Protein AF-A0A6J6Y5N0-F1 (afdb_monomer_lite)

pLDDT: mean 85.63, std 14.8, range [42.41, 98.12]

Structure (mmCIF, N/CA/C/O backbone):
data_AF-A0A6J6Y5N0-F1
#
_entry.id   AF-A0A6J6Y5N0-F1
#
loop_
_atom_site.group_PDB
_atom_site.id
_atom_site.type_symbol
_atom_site.label_atom_id
_atom_site.label_alt_id
_atom_site.label_comp_id
_atom_site.label_asym_id
_atom_site.label_entity_id
_atom_site.label_seq_id
_atom_site.pdbx_PDB_ins_code
_atom_site.Cartn_x
_atom_site.Cartn_y
_atom_site.Cartn_z
_atom_site.occupancy
_atom_site.B_iso_or_equiv
_atom_site.auth_seq_id
_atom_site.auth_comp_id
_atom_site.auth_asym_id
_atom_site.auth_atom_id
_atom_site.pdbx_PDB_model_num
ATOM 1 N N . MET A 1 1 ? 5.571 -2.367 -25.248 1.00 42.41 1 MET A N 1
ATOM 2 C CA . MET A 1 1 ? 4.155 -2.452 -24.830 1.00 42.41 1 MET A CA 1
ATOM 3 C C . MET A 1 1 ? 3.288 -2.240 -26.056 1.00 42.41 1 MET A C 1
ATOM 5 O O . MET A 1 1 ? 3.612 -1.380 -26.867 1.00 42.41 1 MET A O 1
ATOM 9 N N . ALA A 1 2 ? 2.311 -3.119 -26.273 1.00 47.12 2 ALA A N 1
ATOM 10 C CA . ALA A 1 2 ? 1.626 -3.265 -27.553 1.00 47.12 2 ALA A CA 1
ATOM 11 C C . ALA A 1 2 ? 0.723 -2.059 -27.858 1.00 47.12 2 ALA A C 1
ATOM 13 O O . ALA A 1 2 ? -0.288 -1.826 -27.203 1.00 47.12 2 ALA A O 1
ATOM 14 N N . ASN A 1 3 ? 1.121 -1.307 -28.882 1.00 52.00 3 ASN A N 1
ATOM 15 C CA . ASN A 1 3 ? 0.359 -0.248 -29.526 1.00 52.00 3 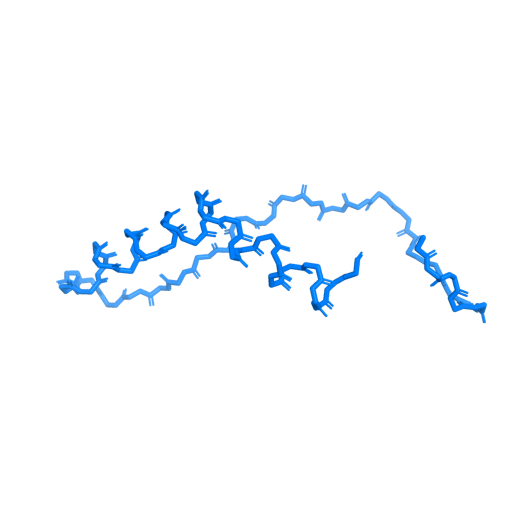ASN A CA 1
ATOM 16 C C . ASN A 1 3 ? -0.906 -0.850 -30.164 1.00 52.00 3 ASN A C 1
ATOM 18 O O . ASN A 1 3 ? -0.824 -1.490 -31.212 1.00 52.00 3 ASN A O 1
ATOM 22 N N . ARG A 1 4 ? -2.078 -0.655 -29.545 1.00 59.06 4 ARG A N 1
ATOM 23 C CA . ARG A 1 4 ? -3.348 -0.734 -30.277 1.00 59.06 4 ARG A CA 1
ATOM 24 C C . ARG A 1 4 ? -3.386 0.476 -31.205 1.00 59.06 4 ARG A C 1
ATOM 26 O O . ARG A 1 4 ? -3.563 1.602 -30.750 1.00 59.06 4 ARG A O 1
ATOM 33 N N . SER A 1 5 ? -3.182 0.233 -32.494 1.00 69.38 5 SER A N 1
ATOM 34 C CA . SER A 1 5 ? -3.176 1.255 -33.537 1.00 69.38 5 SER A CA 1
ATOM 35 C C . SER A 1 5 ? -4.489 2.043 -33.529 1.00 69.38 5 SER A C 1
ATOM 37 O O . SER A 1 5 ? -5.511 1.549 -33.999 1.00 69.38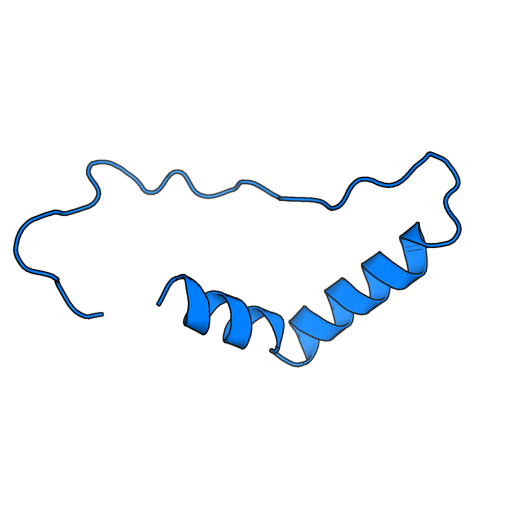 5 SER A O 1
ATOM 39 N N . GLY A 1 6 ? -4.453 3.262 -32.986 1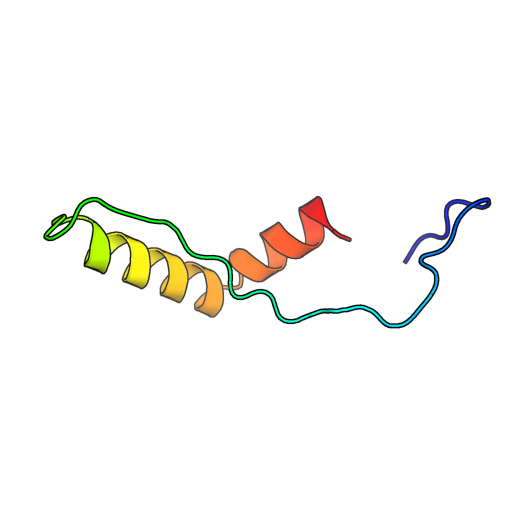.00 74.12 6 GLY A N 1
ATOM 40 C CA . GLY A 1 6 ? -5.538 4.234 -33.130 1.00 74.12 6 GLY A CA 1
ATOM 41 C C . GLY A 1 6 ? -5.547 5.367 -32.106 1.00 74.12 6 GLY A C 1
ATOM 42 O O . GLY A 1 6 ? -5.960 6.469 -32.448 1.00 74.12 6 GLY A O 1
ATOM 43 N N . VAL A 1 7 ? -5.069 5.146 -30.876 1.00 80.94 7 VAL A N 1
ATOM 44 C CA . VAL A 1 7 ? -5.141 6.156 -29.802 1.00 80.94 7 VAL A CA 1
ATOM 45 C C . VAL A 1 7 ? -3.894 6.159 -28.923 1.00 80.94 7 VAL A C 1
ATOM 47 O O . VAL A 1 7 ? -3.257 5.128 -28.720 1.00 80.94 7 VAL A O 1
ATOM 50 N N . LYS A 1 8 ? -3.534 7.342 -28.419 1.00 81.38 8 LYS A N 1
ATOM 51 C CA . LYS A 1 8 ? -2.354 7.577 -27.575 1.00 81.38 8 LYS A CA 1
ATOM 52 C C . LYS A 1 8 ? -2.731 8.538 -26.452 1.00 81.38 8 LYS A C 1
ATOM 54 O O . LYS A 1 8 ? -3.547 9.431 -26.669 1.00 81.38 8 LYS A O 1
ATOM 59 N N . VAL A 1 9 ? -2.122 8.366 -25.280 1.00 82.44 9 VAL A N 1
ATOM 60 C CA . VAL A 1 9 ? -2.218 9.348 -24.191 1.00 82.44 9 VAL A CA 1
ATOM 61 C C . VAL A 1 9 ? -1.613 10.663 -24.686 1.00 82.44 9 VAL A C 1
ATOM 63 O O . VAL A 1 9 ? -0.505 10.668 -25.223 1.00 82.44 9 VAL A O 1
ATOM 66 N N . ALA A 1 10 ? -2.357 11.759 -24.554 1.00 86.25 10 ALA A N 1
ATOM 67 C CA . ALA A 1 10 ? -1.900 13.095 -24.915 1.00 86.25 10 ALA A CA 1
ATOM 68 C C . ALA A 1 10 ? -1.490 13.862 -23.651 1.00 86.25 10 ALA A C 1
ATOM 70 O O . ALA A 1 10 ? -2.228 13.868 -22.669 1.00 86.25 10 ALA A O 1
ATOM 71 N N . GLY A 1 11 ? -0.339 14.535 -23.699 1.00 81.94 11 GLY A N 1
ATOM 72 C CA . GLY A 1 11 ? 0.191 15.309 -22.574 1.00 81.94 11 GLY A CA 1
ATOM 73 C C . GLY A 1 11 ? 1.064 14.497 -21.605 1.00 81.94 11 GLY A C 1
ATOM 74 O O . GLY A 1 11 ? 1.268 13.296 -21.803 1.00 81.94 11 GLY A O 1
ATOM 75 N N . PRO A 1 12 ? 1.645 15.158 -20.586 1.00 79.06 12 PRO A N 1
ATOM 76 C CA . PRO A 1 12 ? 2.449 14.486 -19.574 1.00 79.06 12 PRO A CA 1
ATOM 77 C C . PRO A 1 12 ? 1.587 13.513 -18.765 1.00 79.06 12 PRO A C 1
ATOM 79 O O . PRO A 1 12 ? 0.427 13.795 -18.463 1.00 79.06 12 PRO A O 1
ATOM 82 N N . ILE A 1 13 ? 2.170 12.377 -18.377 1.00 71.44 13 ILE A N 1
ATOM 83 C CA . ILE A 1 13 ? 1.547 11.481 -17.403 1.00 71.44 13 ILE A CA 1
ATOM 84 C C . ILE A 1 13 ? 1.502 12.243 -16.078 1.00 71.44 13 ILE A C 1
ATOM 86 O O . ILE A 1 13 ? 2.535 12.456 -15.444 1.00 71.44 13 ILE A O 1
ATOM 90 N N . ILE A 1 14 ? 0.312 12.678 -15.671 1.00 64.00 14 ILE A N 1
ATOM 91 C CA . ILE A 1 14 ? 0.087 13.274 -14.355 1.00 64.00 14 ILE A CA 1
ATOM 92 C C . ILE A 1 14 ? 0.087 12.115 -13.351 1.00 64.00 14 ILE A C 1
ATOM 94 O O . ILE A 1 14 ? -0.960 11.586 -13.001 1.00 64.00 14 ILE A O 1
ATOM 98 N N . GLN A 1 15 ? 1.261 11.625 -12.960 1.00 66.00 15 GLN A N 1
ATOM 99 C CA . GLN A 1 15 ? 1.374 10.611 -11.912 1.00 66.00 15 GLN A CA 1
ATOM 100 C C . GLN A 1 15 ? 2.022 11.222 -10.685 1.00 66.00 15 GLN A C 1
ATOM 102 O O . GLN A 1 15 ? 3.208 11.513 -10.711 1.00 66.00 15 GLN A O 1
ATOM 107 N N . TYR A 1 16 ? 1.209 11.397 -9.644 1.00 59.19 16 TYR A N 1
ATOM 108 C CA . TYR A 1 16 ? 1.463 10.955 -8.269 1.00 59.19 16 TYR A CA 1
ATOM 109 C C . TYR A 1 16 ? 0.151 11.118 -7.488 1.00 59.19 16 TYR A C 1
ATOM 111 O O . TYR A 1 16 ? -0.038 12.088 -6.760 1.00 59.19 16 TYR A O 1
ATOM 119 N N . GLU A 1 17 ? -0.777 10.174 -7.649 1.00 61.88 17 GLU A N 1
ATOM 120 C CA . GLU A 1 17 ? -1.898 10.051 -6.714 1.00 61.88 17 GLU A CA 1
ATOM 121 C C . GLU A 1 17 ? -1.594 8.904 -5.753 1.00 61.88 17 GLU A C 1
ATOM 123 O O . GLU A 1 17 ? -1.577 7.728 -6.121 1.00 61.88 17 GLU A O 1
ATOM 128 N N . ASN A 1 18 ? -1.282 9.261 -4.507 1.00 77.06 18 ASN A N 1
ATOM 129 C CA . ASN A 1 18 ? -1.167 8.297 -3.424 1.00 77.06 18 ASN A CA 1
ATOM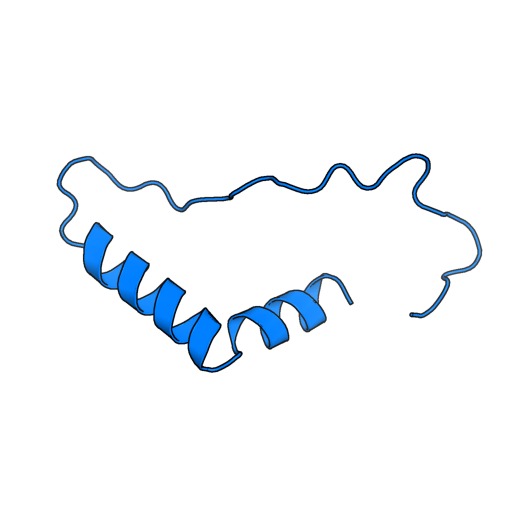 130 C C . ASN A 1 18 ? -2.582 7.862 -3.026 1.00 77.06 18 ASN A C 1
ATOM 132 O O . ASN A 1 18 ? -3.245 8.539 -2.241 1.00 77.06 18 ASN A O 1
ATOM 136 N N . TYR A 1 19 ? -3.053 6.749 -3.586 1.00 85.06 19 TYR A N 1
ATOM 137 C CA . TYR A 1 19 ? -4.328 6.153 -3.192 1.00 85.06 19 TYR A CA 1
ATOM 138 C C . TYR A 1 19 ? -4.222 5.480 -1.820 1.00 85.06 19 TYR A C 1
ATOM 140 O O . TYR A 1 19 ? -3.205 4.866 -1.488 1.00 85.06 19 TYR A O 1
ATOM 148 N N . GLY A 1 20 ? -5.295 5.574 -1.035 1.00 90.62 20 GLY A N 1
ATOM 149 C CA . GLY A 1 20 ? -5.401 4.972 0.291 1.00 90.62 20 GLY A CA 1
ATOM 150 C C . GLY A 1 20 ? -6.733 4.254 0.486 1.00 90.62 20 GLY A C 1
ATOM 151 O O . GLY A 1 20 ? -7.722 4.559 -0.179 1.00 90.62 20 GLY A O 1
ATOM 152 N N . ILE A 1 21 ? -6.750 3.303 1.419 1.00 93.88 21 ILE A N 1
ATOM 153 C CA . ILE A 1 21 ? -7.964 2.620 1.875 1.00 93.88 21 ILE A CA 1
ATOM 154 C C . ILE A 1 21 ? -8.410 3.308 3.165 1.00 93.88 21 ILE A C 1
ATOM 156 O O . ILE A 1 21 ? -7.674 3.320 4.150 1.00 93.88 21 ILE A O 1
ATOM 160 N N . VAL A 1 22 ? -9.599 3.909 3.156 1.00 95.69 22 VAL A N 1
ATOM 161 C CA . VAL A 1 22 ? -10.132 4.632 4.318 1.00 95.69 22 VAL A CA 1
ATOM 162 C C . VAL A 1 22 ? -10.837 3.660 5.258 1.00 95.69 22 VAL A C 1
ATOM 164 O O . VAL A 1 22 ? -11.643 2.839 4.826 1.00 95.69 22 VAL A O 1
ATOM 167 N N . MET A 1 23 ? -10.568 3.808 6.554 1.00 96.50 23 MET A N 1
ATOM 168 C CA . MET A 1 23 ? -11.217 3.061 7.629 1.00 96.50 23 MET A CA 1
ATOM 169 C C . MET A 1 23 ? -11.926 4.020 8.589 1.00 96.50 23 MET A C 1
ATOM 171 O O . MET A 1 23 ? -11.561 5.193 8.690 1.00 96.50 23 MET A O 1
ATOM 175 N N . ALA A 1 24 ? -12.919 3.515 9.328 1.00 97.62 24 ALA A N 1
ATOM 176 C CA . ALA A 1 24 ? -13.490 4.253 10.452 1.00 97.62 24 ALA A CA 1
ATOM 177 C C . ALA A 1 24 ? -12.395 4.611 11.472 1.00 97.62 24 ALA A C 1
ATOM 179 O O . ALA A 1 24 ? -11.446 3.846 11.681 1.00 97.62 24 ALA A O 1
ATOM 180 N N . GLN A 1 25 ? -12.530 5.767 12.122 1.00 96.50 25 GLN A N 1
ATOM 181 C CA . GLN A 1 25 ? -11.556 6.221 13.109 1.00 96.50 25 GLN A CA 1
ATOM 182 C C . GLN A 1 25 ? -11.434 5.213 14.262 1.00 96.50 25 GLN A C 1
ATOM 184 O O . GLN A 1 25 ? -12.436 4.743 14.794 1.00 96.50 25 GLN A O 1
ATOM 189 N N . GLY A 1 26 ? -10.197 4.867 14.634 1.00 96.69 26 GLY A N 1
ATOM 190 C CA . GLY A 1 26 ? -9.920 3.872 15.676 1.00 96.69 26 GLY A CA 1
ATOM 191 C C . GLY A 1 26 ? -10.120 2.417 15.239 1.00 96.69 26 GLY A C 1
ATOM 192 O O . GLY A 1 26 ? -10.092 1.526 16.085 1.00 96.69 26 GLY A O 1
ATOM 193 N N . SER A 1 27 ? -10.315 2.152 13.942 1.00 97.94 27 SER A N 1
ATOM 194 C CA . SER A 1 27 ? -10.482 0.788 13.440 1.00 97.94 27 SER A CA 1
ATOM 195 C C . SER A 1 27 ? -9.281 -0.097 13.810 1.00 97.94 27 SER A C 1
ATOM 197 O O . SER A 1 27 ? -8.147 0.243 13.441 1.00 97.94 27 SER A O 1
ATOM 199 N N . PRO A 1 28 ? -9.512 -1.273 14.430 1.00 97.44 28 PRO A N 1
ATOM 200 C CA . PRO A 1 28 ? -8.449 -2.227 14.746 1.00 97.44 28 PRO A CA 1
ATOM 201 C C . PRO A 1 28 ? -7.814 -2.837 13.487 1.00 97.44 28 PRO A C 1
ATOM 203 O O . PRO A 1 28 ? -6.786 -3.499 13.574 1.00 97.44 28 PRO A O 1
ATOM 206 N N . LEU A 1 29 ? -8.415 -2.618 12.312 1.00 97.75 29 LEU A N 1
ATOM 207 C CA . LEU A 1 29 ? -7.935 -3.124 11.027 1.00 97.75 29 LEU A CA 1
ATOM 208 C C . LEU A 1 29 ? -6.916 -2.204 10.352 1.00 97.75 29 LEU A C 1
ATOM 210 O O . LEU A 1 29 ? -6.284 -2.626 9.389 1.00 97.75 29 LEU A O 1
ATOM 214 N N . THR A 1 30 ? -6.745 -0.972 10.840 1.00 97.38 30 THR A N 1
ATOM 215 C CA . THR A 1 30 ? -5.835 0.009 10.227 1.00 97.38 30 THR A CA 1
ATOM 216 C C . THR A 1 30 ? -4.414 -0.543 10.118 1.00 97.38 30 THR A C 1
ATOM 218 O O . THR A 1 30 ? -3.840 -0.573 9.033 1.00 97.38 30 THR A O 1
ATOM 221 N N . GLU A 1 31 ? -3.872 -1.047 11.229 1.00 97.69 31 GLU A N 1
ATOM 222 C CA . GLU A 1 31 ? -2.512 -1.584 11.268 1.00 97.69 31 GLU A CA 1
ATOM 223 C C . GLU A 1 31 ? -2.368 -2.903 10.483 1.00 97.69 31 GLU A C 1
ATOM 225 O O . GLU A 1 31 ? -1.486 -2.982 9.628 1.00 97.69 31 GLU A O 1
ATOM 230 N N . PRO A 1 32 ? -3.254 -3.910 10.651 1.00 98.12 32 PRO A N 1
ATOM 231 C CA . PRO A 1 32 ? -3.223 -5.116 9.823 1.00 98.12 32 PRO A CA 1
ATOM 232 C C . PRO A 1 32 ? -3.246 -4.847 8.313 1.00 98.12 32 PRO A C 1
ATOM 234 O O . PRO A 1 32 ? -2.516 -5.495 7.562 1.00 98.12 32 PRO A O 1
ATOM 237 N N . ILE A 1 33 ? -4.061 -3.890 7.857 1.00 97.44 33 ILE A N 1
ATOM 238 C CA . ILE A 1 33 ? -4.137 -3.527 6.436 1.00 97.44 33 ILE A CA 1
ATOM 239 C C . ILE A 1 33 ? -2.829 -2.876 5.981 1.00 97.44 33 ILE A C 1
ATOM 241 O O . ILE A 1 33 ? -2.316 -3.240 4.925 1.00 97.44 33 ILE A O 1
ATOM 245 N N . ASN A 1 34 ? -2.257 -1.965 6.771 1.00 96.75 34 ASN A N 1
ATOM 246 C CA . ASN A 1 34 ? -0.978 -1.335 6.438 1.00 96.75 34 ASN A CA 1
ATOM 247 C C . ASN A 1 34 ? 0.152 -2.365 6.309 1.00 96.75 34 ASN A C 1
ATOM 249 O O . ASN A 1 34 ? 0.899 -2.325 5.332 1.00 96.75 34 ASN A O 1
ATOM 253 N N . GLN A 1 35 ? 0.235 -3.323 7.236 1.00 97.94 35 GLN A N 1
ATOM 254 C CA . GLN A 1 35 ? 1.219 -4.409 7.181 1.00 97.94 35 GLN A CA 1
ATOM 255 C C . GLN A 1 35 ? 1.008 -5.310 5.958 1.00 97.94 35 GLN A C 1
ATOM 257 O O . GLN A 1 35 ? 1.962 -5.651 5.264 1.00 97.94 35 GLN A O 1
ATOM 262 N N . ALA A 1 36 ? -0.243 -5.648 5.627 1.00 97.12 36 ALA A N 1
ATOM 263 C CA . ALA A 1 36 ? -0.543 -6.412 4.419 1.00 97.12 36 ALA A CA 1
ATOM 264 C C . ALA A 1 36 ? -0.123 -5.659 3.144 1.00 97.12 36 ALA A C 1
ATOM 266 O O . ALA A 1 36 ? 0.490 -6.245 2.255 1.00 97.12 36 ALA A O 1
ATOM 267 N N . LEU A 1 37 ? -0.400 -4.353 3.061 1.00 95.56 37 LEU A N 1
ATOM 268 C CA . LEU A 1 37 ? 0.027 -3.513 1.939 1.00 95.56 37 LEU A CA 1
ATOM 269 C C . LEU A 1 37 ? 1.555 -3.410 1.837 1.00 95.56 37 LEU A C 1
ATOM 271 O O . LEU A 1 37 ? 2.077 -3.369 0.722 1.00 95.56 37 LEU A O 1
ATOM 275 N N . LEU A 1 38 ? 2.265 -3.382 2.968 1.00 96.38 38 LEU A N 1
ATOM 276 C CA . LEU A 1 38 ? 3.726 -3.413 3.002 1.00 96.38 38 LEU A CA 1
ATOM 277 C C . LEU A 1 38 ? 4.259 -4.745 2.460 1.00 96.38 38 LEU A C 1
ATOM 279 O O . LEU A 1 38 ? 5.037 -4.734 1.507 1.00 96.38 38 LEU A O 1
ATOM 283 N N . HIS A 1 39 ? 3.764 -5.876 2.966 1.00 97.94 39 HIS A N 1
ATOM 284 C CA . HIS A 1 39 ? 4.175 -7.201 2.496 1.00 97.94 39 HIS A CA 1
ATOM 285 C C . HIS A 1 39 ? 3.937 -7.394 0.993 1.00 97.94 39 HIS A C 1
ATOM 287 O O . HIS A 1 39 ? 4.813 -7.909 0.304 1.00 97.94 39 HIS A O 1
ATOM 293 N N . LEU A 1 40 ? 2.799 -6.923 0.461 1.00 96.00 40 LEU A N 1
ATOM 294 C CA . LEU A 1 40 ? 2.506 -6.985 -0.979 1.00 96.00 40 LEU A CA 1
ATOM 295 C C . LEU A 1 40 ? 3.531 -6.217 -1.829 1.00 96.00 40 LEU A C 1
ATOM 297 O O . LEU A 1 40 ? 3.725 -6.526 -3.006 1.00 96.00 40 LEU A O 1
ATOM 301 N N . ARG A 1 41 ? 4.140 -5.163 -1.281 1.00 93.69 41 ARG A N 1
ATOM 302 C CA . ARG A 1 41 ? 5.186 -4.400 -1.973 1.00 93.69 41 ARG A CA 1
ATOM 303 C C . ARG A 1 41 ? 6.526 -5.122 -1.897 1.00 93.69 41 ARG A C 1
ATOM 305 O O . ARG A 1 41 ? 7.223 -5.183 -2.906 1.00 93.69 41 ARG A O 1
ATOM 312 N N . GLU A 1 42 ? 6.858 -5.683 -0.740 1.00 97.38 42 GLU A N 1
ATOM 313 C CA . GLU A 1 42 ? 8.124 -6.385 -0.500 1.00 97.38 42 GLU A CA 1
ATOM 314 C C . GLU A 1 42 ? 8.227 -7.705 -1.277 1.00 97.38 42 GLU A C 1
ATOM 316 O O . GLU A 1 42 ? 9.273 -8.004 -1.851 1.00 97.38 42 GLU A O 1
ATOM 321 N N . ASP A 1 43 ? 7.138 -8.472 -1.368 1.00 97.62 43 ASP A N 1
ATOM 322 C CA . ASP A 1 43 ? 7.096 -9.763 -2.073 1.00 97.62 43 ASP A CA 1
ATOM 323 C C . ASP A 1 43 ? 6.842 -9.635 -3.597 1.00 97.62 43 ASP A C 1
ATOM 325 O O . ASP A 1 43 ? 6.717 -10.627 -4.336 1.00 97.62 43 ASP A O 1
ATOM 329 N N . GLY A 1 44 ? 6.717 -8.396 -4.082 1.00 95.81 44 GLY A N 1
ATOM 330 C CA . GLY A 1 44 ? 6.442 -8.057 -5.474 1.00 95.81 4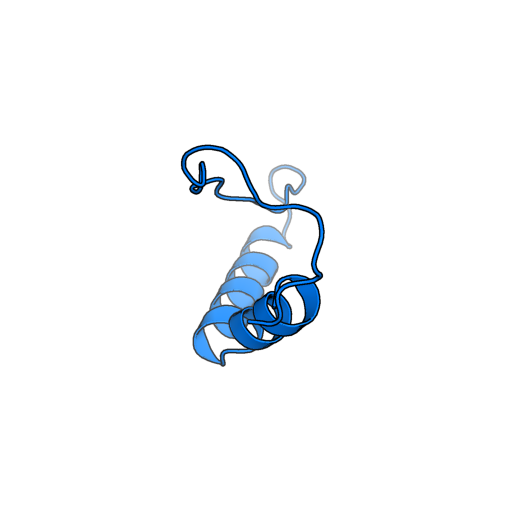4 GLY A CA 1
ATOM 331 C C . GLY A 1 44 ? 5.029 -8.403 -5.963 1.00 95.81 44 GLY A C 1
ATOM 332 O O . GLY A 1 44 ? 4.762 -8.271 -7.160 1.00 95.81 44 GLY A O 1
ATOM 333 N N . SER A 1 45 ? 4.110 -8.840 -5.097 1.00 96.69 45 SER A N 1
ATOM 334 C CA . SER A 1 45 ? 2.703 -9.099 -5.438 1.00 96.69 45 SER A CA 1
ATOM 335 C C . SER A 1 45 ? 2.023 -7.854 -5.993 1.00 96.69 45 SER A C 1
ATOM 337 O O . SER A 1 45 ? 1.297 -7.937 -6.983 1.00 96.69 45 SER A O 1
ATOM 339 N N . TYR A 1 46 ? 2.311 -6.691 -5.411 1.00 93.12 46 TYR A N 1
ATOM 340 C CA . TYR A 1 46 ? 1.799 -5.404 -5.864 1.00 93.12 46 TYR A CA 1
ATOM 341 C C . TYR A 1 46 ? 2.229 -5.094 -7.302 1.00 93.12 46 TYR A C 1
ATOM 343 O O . TYR A 1 46 ? 1.411 -4.695 -8.127 1.00 93.12 46 TYR A O 1
ATOM 351 N N . GLU A 1 47 ? 3.494 -5.340 -7.641 1.00 91.50 47 GLU A N 1
ATOM 352 C CA . GLU A 1 47 ? 4.004 -5.118 -8.996 1.00 91.50 47 GLU A CA 1
ATOM 353 C C . GLU A 1 47 ? 3.406 -6.107 -10.003 1.00 91.50 47 GLU A C 1
ATOM 355 O O . GLU A 1 47 ? 3.054 -5.714 -11.118 1.00 91.50 47 GLU A O 1
ATOM 360 N N . ARG A 1 48 ? 3.208 -7.372 -9.604 1.00 95.88 48 ARG A N 1
ATOM 361 C CA . ARG A 1 48 ? 2.499 -8.367 -10.426 1.00 95.88 48 ARG A CA 1
ATOM 362 C C . ARG A 1 48 ? 1.058 -7.939 -10.712 1.00 95.88 48 ARG A C 1
ATOM 364 O O . ARG A 1 48 ? 0.633 -8.017 -11.863 1.00 95.88 48 ARG A O 1
ATOM 371 N N . LEU A 1 49 ? 0.349 -7.444 -9.695 1.00 92.75 49 LEU A N 1
ATOM 372 C CA . LEU A 1 49 ? -1.004 -6.901 -9.822 1.00 92.75 49 LEU A CA 1
ATOM 373 C C . LEU A 1 49 ? -1.011 -5.690 -10.763 1.00 92.75 49 LEU A C 1
ATOM 375 O O . LEU A 1 49 ? -1.735 -5.659 -11.751 1.00 92.75 49 LEU A O 1
ATOM 379 N N . LYS A 1 50 ? -0.152 -4.699 -10.521 1.00 89.50 50 LYS A N 1
ATOM 380 C CA . LYS A 1 50 ? -0.076 -3.499 -11.363 1.00 89.50 50 LYS A CA 1
ATOM 381 C C . LYS A 1 50 ? 0.153 -3.861 -12.834 1.00 89.50 50 LYS A C 1
ATOM 383 O O . LYS A 1 50 ? -0.548 -3.352 -13.705 1.00 89.50 50 LYS A O 1
ATOM 388 N N . LYS A 1 51 ? 1.065 -4.797 -13.108 1.00 90.56 51 LYS A N 1
ATOM 389 C CA . LYS A 1 51 ? 1.346 -5.294 -14.460 1.00 90.56 51 LYS A CA 1
A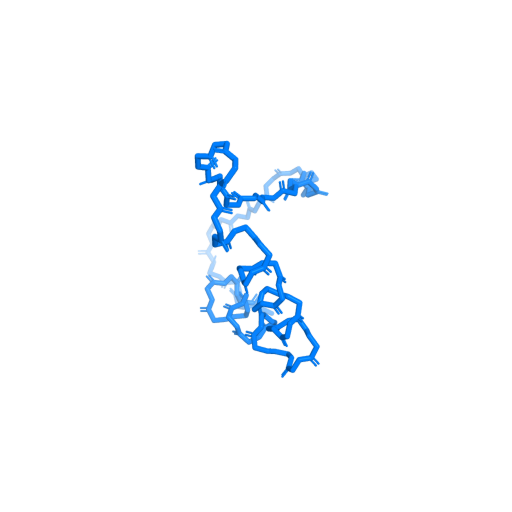TOM 390 C C . LYS A 1 51 ? 0.155 -6.019 -15.094 1.00 90.56 51 LYS A C 1
ATOM 392 O O . LYS A 1 51 ? -0.071 -5.864 -16.288 1.00 90.56 51 LYS A O 1
ATOM 397 N N . SER A 1 52 ? -0.624 -6.791 -14.332 1.00 91.94 52 SER A N 1
ATOM 398 C CA . SER A 1 52 ? -1.780 -7.506 -14.891 1.00 91.94 52 SER A CA 1
ATOM 399 C C . SER A 1 52 ? -2.916 -6.576 -15.320 1.00 91.94 52 SER A C 1
ATOM 401 O O . SER A 1 52 ? -3.626 -6.897 -16.268 1.00 91.94 52 SER A O 1
ATOM 403 N N . TYR A 1 53 ? -3.088 -5.438 -14.640 1.00 86.62 53 TYR A N 1
ATOM 404 C CA . TYR A 1 53 ? -4.177 -4.495 -14.924 1.00 86.62 53 TYR A CA 1
ATOM 405 C C . TYR A 1 53 ? -3.774 -3.339 -15.844 1.00 86.62 53 TYR A C 1
ATOM 407 O O . TYR A 1 53 ? -4.607 -2.869 -16.616 1.00 86.62 53 TYR A O 1
ATOM 415 N N . PHE A 1 54 ? -2.519 -2.886 -15.781 1.00 82.88 54 PHE A N 1
ATOM 416 C CA . PHE A 1 54 ? -2.069 -1.682 -16.490 1.00 82.88 54 PHE A CA 1
ATOM 417 C C . PHE A 1 54 ? -0.987 -1.930 -17.549 1.00 82.88 54 PHE A C 1
ATOM 419 O O . PHE A 1 54 ? -0.777 -1.044 -18.374 1.00 82.88 54 PHE A O 1
ATOM 426 N N . GLY A 1 55 ? -0.401 -3.137 -17.593 1.00 64.12 55 GLY A N 1
ATOM 427 C CA . GLY A 1 55 ? 0.480 -3.601 -18.673 1.00 64.12 55 GLY A CA 1
ATOM 428 C C . GLY A 1 55 ? 1.908 -3.101 -18.578 1.00 64.12 55 GLY A C 1
ATOM 429 O O . GLY A 1 55 ? 2.128 -1.926 -18.924 1.00 64.12 55 GLY A O 1
#

Radius of gyration: 16.3 Å; chains: 1; bounding box: 22×25×49 Å

Secondary structure (DSSP, 8-state):
----TT----S-------------TT-TTHHHHHHHHHHHHHTSHHHHHHHHHH-

Sequence (55 aa):
MANRSGVKVAGPIIQYENYGIVMAQGSPLTEPINQALLHLREDGSYERLKKSYFG

Foldseek 3Di:
DDDPPDDDDPDDDPDDDPDDDDDDPPDPCPVVVVVVVVVCVVVVVVVVVCVVPPD

Organism: NCBI:txid449393